Protein AF-A0A2N2SRN9-F1 (afdb_monomer_lite)

Sequence (97 aa):
MDGISPDWTRIAEECRGKLTAIVVADLPSSVELSAIESVDYAAFAANFSRVLEMRATDFNHYPVFAFTFVEVPADDLSELDAVLGADLTSYVTVREA

Radius of gyration: 16.71 Å; chains: 1; bounding box: 46×26×43 Å

Structure (mmCIF, N/CA/C/O backbone):
data_AF-A0A2N2SRN9-F1
#
_entry.id   AF-A0A2N2SRN9-F1
#
loop_
_atom_site.group_PDB
_atom_site.id
_atom_site.type_symbol
_atom_site.label_atom_id
_atom_site.label_alt_id
_atom_site.label_comp_id
_atom_site.label_asym_id
_atom_site.label_entity_id
_atom_site.label_seq_id
_atom_site.pdbx_PDB_ins_code
_atom_site.Cartn_x
_atom_site.Cartn_y
_atom_site.Cartn_z
_atom_site.occupancy
_atom_site.B_iso_or_equiv
_atom_site.auth_seq_id
_atom_site.auth_comp_id
_atom_site.auth_asym_id
_atom_site.auth_atom_id
_atom_site.pdbx_PDB_model_num
ATOM 1 N N . MET A 1 1 ? 27.539 17.913 0.516 1.00 50.41 1 MET A N 1
ATOM 2 C CA . MET A 1 1 ? 26.876 16.833 -0.236 1.00 50.41 1 MET A CA 1
ATOM 3 C C . MET A 1 1 ? 27.918 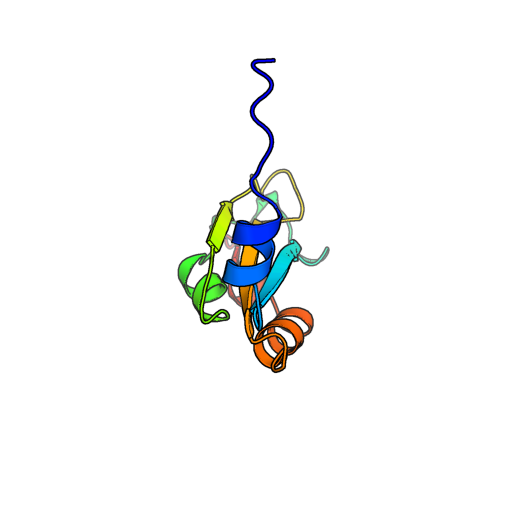16.263 -1.162 1.00 50.41 1 MET A C 1
ATOM 5 O O . MET A 1 1 ? 28.358 16.971 -2.061 1.00 50.41 1 MET A O 1
ATOM 9 N N . ASP A 1 2 ? 28.375 15.051 -0.875 1.00 63.88 2 ASP A N 1
ATOM 10 C CA . ASP A 1 2 ? 29.305 14.325 -1.735 1.00 63.88 2 ASP A CA 1
ATOM 11 C C . ASP A 1 2 ? 28.553 14.041 -3.035 1.00 63.88 2 ASP A C 1
ATOM 13 O O . ASP A 1 2 ? 27.509 13.398 -2.995 1.00 63.88 2 ASP A O 1
ATOM 17 N N . GLY A 1 3 ? 28.983 14.646 -4.146 1.00 73.81 3 GLY A N 1
ATOM 18 C CA . GLY A 1 3 ? 28.257 14.751 -5.421 1.00 73.81 3 GLY A CA 1
ATOM 19 C C . GLY A 1 3 ? 28.050 13.433 -6.172 1.00 73.81 3 GLY A C 1
ATOM 20 O O . GLY A 1 3 ? 28.369 13.332 -7.353 1.00 73.81 3 GLY A O 1
ATOM 21 N N . ILE A 1 4 ? 27.526 12.419 -5.494 1.00 84.00 4 ILE A N 1
ATOM 22 C CA . ILE A 1 4 ? 27.145 11.134 -6.055 1.00 84.00 4 ILE A CA 1
ATOM 23 C C . ILE A 1 4 ? 25.815 11.348 -6.772 1.00 84.00 4 ILE A C 1
ATOM 25 O O . ILE A 1 4 ? 24.788 11.617 -6.151 1.00 84.00 4 ILE A O 1
ATOM 29 N N . SER A 1 5 ? 25.855 11.267 -8.098 1.00 88.06 5 SER A N 1
ATOM 30 C CA . SER A 1 5 ? 24.652 11.276 -8.925 1.00 88.06 5 SER A CA 1
ATOM 31 C C . SER A 1 5 ? 24.231 9.839 -9.224 1.00 88.06 5 SER A C 1
ATOM 33 O O . SER A 1 5 ? 25.104 8.996 -9.449 1.00 88.06 5 SER A O 1
ATOM 35 N N . PRO A 1 6 ? 22.924 9.535 -9.245 1.00 90.12 6 PRO A N 1
ATOM 36 C CA . PRO A 1 6 ? 22.450 8.225 -9.662 1.00 90.12 6 PRO A CA 1
ATOM 37 C C . PRO A 1 6 ? 22.842 7.936 -11.114 1.00 90.12 6 PRO A C 1
ATOM 39 O O . PRO A 1 6 ? 22.805 8.825 -11.967 1.00 90.12 6 PRO A O 1
ATOM 42 N N . ASP A 1 7 ? 23.170 6.678 -11.404 1.00 94.00 7 ASP A N 1
ATOM 43 C CA . ASP A 1 7 ? 23.266 6.197 -12.782 1.00 94.00 7 ASP A CA 1
ATOM 44 C C . ASP A 1 7 ? 21.852 6.028 -13.347 1.00 94.00 7 ASP A C 1
ATOM 46 O O . ASP A 1 7 ? 21.230 4.968 -13.243 1.00 94.00 7 ASP A O 1
ATOM 50 N N . TRP A 1 8 ? 21.320 7.118 -13.895 1.00 92.81 8 TRP A N 1
ATOM 51 C CA . TRP A 1 8 ? 19.963 7.160 -14.429 1.00 92.81 8 TRP A CA 1
ATOM 52 C C . TRP A 1 8 ? 19.749 6.205 -15.599 1.00 92.81 8 TRP A C 1
ATOM 54 O O . TRP A 1 8 ? 18.650 5.679 -15.741 1.00 92.81 8 TRP A O 1
ATOM 64 N N . THR A 1 9 ? 20.779 5.956 -16.409 1.00 95.06 9 THR A N 1
ATOM 65 C CA . THR A 1 9 ? 20.691 5.028 -17.542 1.00 95.06 9 THR A CA 1
ATOM 66 C C . THR A 1 9 ? 20.458 3.613 -17.035 1.00 95.06 9 THR A C 1
ATOM 68 O O . THR A 1 9 ? 19.487 2.973 -17.439 1.00 95.06 9 THR A O 1
ATOM 71 N N . ARG A 1 10 ? 21.284 3.161 -16.082 1.00 95.50 10 ARG A N 1
ATOM 72 C CA . ARG A 1 10 ? 21.123 1.847 -15.452 1.00 95.50 10 ARG A CA 1
ATOM 73 C C . ARG A 1 10 ? 19.769 1.719 -14.753 1.00 95.50 10 ARG A C 1
ATOM 75 O O . ARG A 1 10 ? 19.076 0.726 -14.945 1.00 95.50 10 ARG A O 1
ATOM 82 N N . ILE A 1 11 ? 19.367 2.730 -13.979 1.00 92.06 11 ILE A N 1
ATOM 83 C CA . ILE A 1 11 ? 18.084 2.719 -13.253 1.00 92.06 11 ILE A CA 1
ATOM 84 C C . ILE A 1 11 ? 16.901 2.645 -14.230 1.00 92.06 11 ILE A C 1
ATOM 86 O O . ILE A 1 11 ? 15.980 1.863 -14.017 1.00 92.06 11 ILE A O 1
ATOM 90 N N . ALA A 1 12 ? 16.923 3.413 -15.323 1.00 90.75 12 ALA A N 1
ATOM 91 C CA . ALA A 1 12 ? 15.855 3.388 -16.320 1.00 90.75 12 ALA A CA 1
ATOM 92 C C . ALA A 1 12 ? 15.740 2.027 -17.027 1.00 90.75 12 ALA A C 1
ATOM 94 O O . ALA A 1 12 ? 14.634 1.589 -17.345 1.00 90.75 12 ALA A O 1
ATOM 95 N N . GLU A 1 13 ? 16.861 1.343 -17.264 1.00 95.06 13 GLU A N 1
ATOM 96 C CA . GLU A 1 13 ? 16.853 -0.022 -17.795 1.00 95.06 13 GLU A CA 1
ATOM 97 C C . GLU A 1 13 ? 16.309 -1.034 -16.782 1.00 95.06 13 GLU A C 1
ATOM 99 O O . GLU A 1 13 ? 15.469 -1.855 -17.150 1.00 95.06 13 GLU A O 1
ATOM 104 N N . GLU A 1 14 ? 16.714 -0.944 -15.513 1.00 92.12 14 GLU A N 1
ATOM 105 C CA . GLU A 1 14 ? 16.241 -1.817 -14.426 1.00 92.12 14 GLU A CA 1
ATOM 106 C C . GLU A 1 14 ? 14.743 -1.639 -14.119 1.00 92.12 14 GLU A C 1
ATOM 108 O O . GLU A 1 14 ? 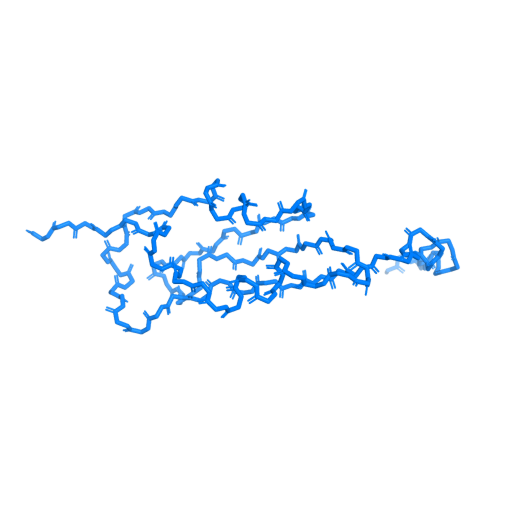14.069 -2.596 -13.730 1.00 92.12 14 GLU A O 1
ATOM 113 N N . CYS A 1 15 ? 14.205 -0.434 -14.327 1.00 91.00 15 CYS A N 1
ATOM 114 C CA . CYS A 1 15 ? 12.786 -0.116 -14.158 1.00 91.00 15 CYS A CA 1
ATOM 115 C C . CYS A 1 15 ? 11.937 -0.385 -15.413 1.00 91.00 15 CYS A C 1
ATOM 117 O O . CYS A 1 15 ? 10.729 -0.145 -15.401 1.00 91.00 15 CYS A O 1
ATOM 119 N N . ARG A 1 16 ? 12.524 -0.866 -16.516 1.00 94.25 16 ARG A N 1
ATOM 120 C CA . ARG A 1 16 ? 11.782 -1.087 -17.763 1.00 94.25 16 ARG A CA 1
ATOM 121 C C . ARG A 1 16 ? 10.671 -2.122 -17.568 1.00 94.25 16 ARG A C 1
ATOM 123 O O . ARG A 1 16 ? 10.911 -3.214 -17.065 1.00 94.25 16 ARG A O 1
ATOM 130 N N . GLY A 1 17 ? 9.464 -1.785 -18.026 1.00 94.94 17 GLY A N 1
ATOM 131 C CA . GLY A 1 17 ? 8.290 -2.660 -17.921 1.00 94.94 17 GLY A CA 1
ATOM 132 C C . GLY A 1 17 ? 7.683 -2.726 -16.518 1.00 94.94 17 GLY A C 1
ATOM 133 O O . GLY A 1 17 ? 6.762 -3.505 -16.297 1.00 94.94 17 GLY A O 1
ATOM 134 N N . LYS A 1 18 ? 8.171 -1.908 -15.582 1.00 94.94 18 LYS A N 1
ATOM 135 C CA . LYS A 1 18 ? 7.662 -1.804 -14.218 1.00 94.94 18 LYS A CA 1
ATOM 136 C C . LYS A 1 18 ? 7.096 -0.416 -13.987 1.00 94.94 18 LYS A C 1
ATOM 138 O O . LYS A 1 18 ? 7.641 0.575 -14.476 1.00 94.94 18 LYS A O 1
ATOM 143 N N . LEU A 1 19 ? 6.036 -0.348 -13.203 1.00 94.94 19 LEU A N 1
ATOM 144 C CA . LEU A 1 19 ? 5.494 0.886 -12.671 1.00 94.94 19 LEU A CA 1
ATOM 145 C C . LEU A 1 19 ? 5.618 0.844 -11.153 1.00 94.94 19 LEU A C 1
ATOM 147 O O . LEU A 1 19 ? 5.254 -0.142 -10.518 1.00 94.94 19 LEU A O 1
ATOM 151 N N . THR A 1 20 ? 6.139 1.918 -10.571 1.00 94.69 20 THR A N 1
ATOM 152 C CA . THR A 1 20 ? 6.1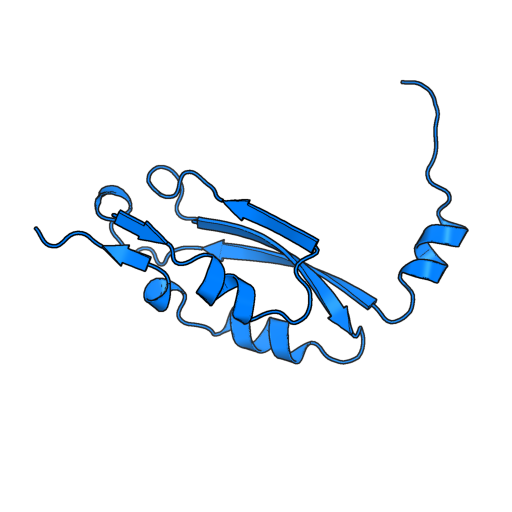54 2.098 -9.122 1.00 94.69 20 THR A CA 1
ATOM 153 C C . THR A 1 20 ? 5.083 3.098 -8.719 1.00 94.69 20 THR A C 1
ATOM 155 O O . THR A 1 20 ? 4.919 4.141 -9.354 1.00 94.69 20 THR A O 1
ATOM 158 N N . ALA A 1 21 ? 4.339 2.775 -7.666 1.00 95.00 21 ALA A N 1
ATOM 159 C CA . ALA A 1 21 ? 3.259 3.609 -7.158 1.00 95.00 21 ALA A CA 1
ATOM 160 C C . ALA A 1 21 ? 3.395 3.809 -5.650 1.00 95.00 21 ALA A C 1
ATOM 162 O O . ALA A 1 21 ? 3.929 2.956 -4.938 1.00 95.00 21 ALA A O 1
ATOM 163 N N . ILE A 1 22 ? 2.888 4.946 -5.176 1.00 96.00 22 ILE A N 1
ATOM 164 C CA . ILE A 1 22 ? 2.626 5.176 -3.759 1.00 96.00 22 ILE A CA 1
ATOM 165 C C . ILE A 1 22 ? 1.125 5.025 -3.521 1.00 96.00 22 ILE A C 1
ATOM 167 O O . ILE A 1 22 ? 0.318 5.730 -4.124 1.00 96.00 22 ILE A O 1
ATOM 171 N N . VAL A 1 23 ? 0.765 4.103 -2.638 1.00 95.00 23 VAL A N 1
ATOM 172 C CA . VAL A 1 23 ? -0.592 3.927 -2.130 1.00 95.00 23 VAL A CA 1
ATOM 173 C C . VAL A 1 23 ? -0.663 4.570 -0.753 1.00 95.00 23 VAL A C 1
ATOM 175 O O . VAL A 1 23 ? 0.116 4.239 0.145 1.00 95.00 23 VAL A O 1
ATOM 178 N N . VAL A 1 24 ? -1.588 5.513 -0.603 1.00 93.88 24 VAL A N 1
ATOM 179 C CA . VAL A 1 24 ? -1.880 6.183 0.665 1.00 93.88 24 VAL A CA 1
ATOM 180 C C . VAL A 1 24 ? -3.157 5.568 1.214 1.00 93.88 24 VAL A C 1
ATOM 182 O O . VAL A 1 24 ? -4.229 5.766 0.648 1.00 93.88 24 VAL A O 1
ATOM 185 N N . ALA A 1 25 ? -3.028 4.782 2.279 1.00 92.31 25 ALA A N 1
ATOM 186 C CA . ALA A 1 25 ? -4.146 4.066 2.873 1.00 92.31 25 ALA A CA 1
ATOM 187 C C . ALA A 1 25 ? -4.863 4.967 3.889 1.00 92.31 25 ALA A C 1
ATOM 189 O O . ALA A 1 25 ? -4.514 4.998 5.074 1.00 92.31 25 ALA A O 1
ATOM 190 N N . ASP A 1 26 ? -5.806 5.760 3.379 1.00 90.38 26 ASP A N 1
ATOM 191 C CA . ASP A 1 26 ? -6.627 6.687 4.158 1.00 90.38 26 ASP A CA 1
ATOM 192 C C . ASP A 1 26 ? -7.772 5.946 4.866 1.00 90.38 26 ASP A C 1
ATOM 194 O O . ASP A 1 26 ? -8.364 5.001 4.342 1.00 90.38 26 ASP A O 1
ATOM 198 N N . LEU A 1 27 ? -8.079 6.376 6.079 1.00 85.75 27 LEU A N 1
ATOM 199 C CA . LEU A 1 27 ? -9.183 5.899 6.890 1.00 85.75 27 LEU A CA 1
ATOM 200 C C . LEU A 1 27 ? -10.406 6.755 6.569 1.00 85.75 27 LEU A C 1
ATOM 202 O O . LEU A 1 27 ? -10.310 7.986 6.553 1.00 85.75 27 LEU A O 1
ATOM 206 N N . PRO A 1 28 ? -11.583 6.146 6.364 1.00 80.62 28 PRO A N 1
ATOM 207 C CA . PRO A 1 28 ? -12.784 6.930 6.161 1.00 80.62 28 PRO A CA 1
ATOM 208 C C . PRO A 1 28 ? -13.065 7.798 7.389 1.00 80.62 28 PRO A C 1
ATOM 210 O O . PRO A 1 28 ? -12.894 7.372 8.531 1.00 80.62 28 PRO A O 1
ATOM 213 N N . SER A 1 29 ? -13.595 8.998 7.154 1.00 79.44 29 SER A N 1
ATOM 214 C CA . SER A 1 29 ? -13.934 9.965 8.208 1.00 79.44 29 SER A CA 1
ATOM 215 C C . SER A 1 29 ? -14.976 9.468 9.218 1.00 79.44 29 SER A C 1
ATOM 217 O O . SER A 1 29 ? -15.170 10.096 10.256 1.00 79.44 29 SER A O 1
ATOM 219 N N . SER A 1 30 ? -15.653 8.354 8.928 1.00 80.69 30 SER A N 1
ATOM 220 C CA . SER A 1 30 ? -16.573 7.676 9.842 1.00 80.69 30 SER A CA 1
ATOM 221 C C . SER A 1 30 ? -15.875 6.872 10.944 1.00 80.69 30 SER A C 1
ATOM 223 O O . SER A 1 30 ? -16.546 6.468 11.890 1.00 80.69 30 SER A O 1
ATOM 225 N N . VAL A 1 31 ? -14.571 6.604 10.829 1.00 82.81 31 VAL A N 1
ATOM 226 C CA . VAL A 1 31 ? -13.801 5.864 11.837 1.00 82.81 31 VAL A CA 1
ATOM 227 C C . VAL A 1 31 ? -13.282 6.833 12.894 1.00 82.81 31 VAL A C 1
ATOM 229 O O . VAL A 1 31 ? -12.562 7.785 12.592 1.00 82.81 31 VAL A O 1
ATOM 232 N N . GLU A 1 32 ? -13.615 6.577 14.157 1.00 87.88 32 GLU A N 1
ATOM 233 C CA . GLU A 1 32 ? -13.036 7.322 15.270 1.00 87.88 32 GLU A CA 1
ATOM 234 C C . GLU A 1 32 ? -11.583 6.874 15.492 1.00 87.88 32 GLU A C 1
ATOM 236 O O . GLU A 1 32 ? -11.326 5.774 15.980 1.00 87.88 32 GLU A O 1
ATOM 241 N N . LEU A 1 33 ? -10.620 7.732 15.136 1.00 86.94 33 LEU A N 1
ATOM 242 C CA . LEU A 1 33 ? -9.188 7.403 15.175 1.00 86.94 33 LEU A CA 1
ATOM 243 C C . LEU A 1 33 ? -8.709 6.954 16.566 1.00 86.94 33 LEU A C 1
ATOM 245 O O . LEU A 1 33 ? -7.882 6.053 16.669 1.00 86.94 33 LEU A O 1
ATOM 249 N N . SER A 1 34 ? -9.243 7.537 17.644 1.00 87.00 34 SER A N 1
ATOM 250 C CA . SER A 1 34 ? -8.937 7.157 19.035 1.00 87.00 34 SER A CA 1
ATOM 251 C C . SER A 1 34 ? -9.418 5.758 19.412 1.00 87.00 34 SER A C 1
ATOM 253 O O . SER A 1 34 ? -8.886 5.165 20.351 1.00 87.00 34 SER A O 1
ATOM 255 N N . ALA A 1 35 ? -10.411 5.230 18.699 1.00 88.62 35 ALA A N 1
ATOM 256 C CA . ALA A 1 35 ? -10.983 3.920 18.965 1.00 88.62 35 ALA A CA 1
ATOM 257 C C . ALA A 1 35 ? -10.260 2.796 18.201 1.00 88.62 35 ALA A C 1
ATOM 259 O O . ALA A 1 35 ? -10.478 1.623 18.504 1.00 88.62 35 ALA A O 1
ATOM 260 N N . ILE A 1 36 ? -9.376 3.125 17.249 1.00 90.19 36 ILE A N 1
ATOM 261 C CA . ILE A 1 36 ? -8.595 2.131 16.506 1.00 90.19 36 ILE A CA 1
ATOM 262 C C . ILE A 1 36 ? -7.640 1.411 17.458 1.00 90.19 36 ILE A C 1
ATOM 264 O O . ILE A 1 36 ? -6.755 2.017 18.065 1.00 90.19 36 ILE A O 1
ATOM 268 N N . GLU A 1 37 ? -7.815 0.098 17.561 1.00 91.31 37 GLU A N 1
ATOM 269 C CA . GLU A 1 37 ? -6.982 -0.780 18.370 1.00 91.31 37 GLU A CA 1
ATOM 270 C C . GLU A 1 37 ? -5.756 -1.264 17.606 1.00 91.31 37 GLU A C 1
ATOM 272 O O . GLU A 1 37 ? -4.646 -1.285 18.137 1.00 91.31 37 GLU A O 1
ATOM 277 N N . SER A 1 38 ? -5.970 -1.705 16.369 1.00 92.44 38 SER A N 1
ATOM 278 C CA . SER A 1 38 ? -4.929 -2.296 15.541 1.00 92.44 38 SER A CA 1
ATOM 279 C C . SER A 1 38 ? -5.305 -2.270 14.064 1.00 92.44 38 SER A C 1
ATOM 281 O O . SER A 1 38 ? -6.474 -2.118 13.701 1.00 92.44 38 SER A O 1
ATOM 283 N N . VAL A 1 39 ? -4.286 -2.427 13.221 1.00 93.12 39 VAL A N 1
ATOM 284 C CA . VAL A 1 39 ? -4.411 -2.533 11.768 1.00 93.12 39 VAL A CA 1
ATOM 285 C C . VAL A 1 39 ? -3.722 -3.817 11.316 1.00 93.12 39 VAL A C 1
ATOM 287 O O . VAL A 1 39 ? -2.571 -4.068 11.687 1.00 93.12 39 VAL A O 1
ATOM 290 N N . ASP A 1 40 ? -4.403 -4.625 10.507 1.00 95.50 40 ASP A N 1
ATOM 291 C CA . ASP A 1 40 ? -3.835 -5.818 9.883 1.00 95.50 40 ASP A CA 1
ATOM 292 C C . ASP A 1 40 ? -3.042 -5.443 8.624 1.00 95.50 40 ASP A C 1
ATOM 294 O O . ASP A 1 40 ? -3.496 -5.535 7.480 1.00 95.50 40 ASP A O 1
ATOM 298 N N . TYR A 1 41 ? -1.808 -5.005 8.858 1.00 95.00 41 TYR A N 1
ATOM 299 C CA . TYR A 1 41 ? -0.864 -4.648 7.803 1.00 95.00 41 TYR A CA 1
ATOM 300 C C . TYR A 1 41 ? -0.511 -5.823 6.886 1.00 95.00 41 TYR A C 1
ATOM 302 O O . TYR A 1 41 ? -0.170 -5.604 5.725 1.00 95.00 41 TYR A O 1
ATOM 310 N N . ALA A 1 42 ? -0.571 -7.061 7.384 1.00 95.19 42 ALA A N 1
ATOM 311 C CA . ALA A 1 42 ? -0.264 -8.236 6.578 1.00 95.19 42 ALA A CA 1
ATOM 312 C C . ALA A 1 42 ? -1.384 -8.500 5.565 1.00 95.19 42 ALA A C 1
ATOM 314 O O . ALA A 1 42 ? -1.103 -8.708 4.384 1.00 95.19 42 ALA A O 1
ATOM 315 N N . ALA A 1 43 ? -2.643 -8.421 6.005 1.00 95.00 43 ALA A N 1
ATOM 316 C CA . ALA A 1 43 ? -3.801 -8.521 5.126 1.00 95.00 43 ALA A CA 1
ATOM 317 C C . ALA A 1 43 ? -3.854 -7.367 4.113 1.00 95.00 43 ALA A C 1
ATOM 319 O O . ALA A 1 43 ? -4.153 -7.602 2.944 1.00 95.00 43 ALA A O 1
ATOM 320 N N . PHE A 1 44 ? -3.506 -6.142 4.521 1.00 95.38 44 PHE A N 1
ATOM 321 C CA . PHE A 1 44 ? -3.427 -5.012 3.593 1.00 95.38 44 PHE A CA 1
ATOM 322 C C . PHE A 1 44 ? -2.312 -5.193 2.546 1.00 95.38 44 PHE A C 1
ATOM 324 O O . PHE A 1 44 ? -2.542 -4.986 1.355 1.00 95.38 44 PHE A O 1
ATOM 331 N N . ALA A 1 45 ? -1.118 -5.633 2.957 1.00 95.25 45 ALA A N 1
ATOM 332 C CA . ALA A 1 45 ? -0.004 -5.883 2.042 1.00 95.25 45 ALA A CA 1
ATOM 333 C C . ALA A 1 45 ? -0.288 -7.022 1.046 1.00 95.25 45 ALA A C 1
ATOM 335 O O . ALA A 1 45 ? 0.259 -7.014 -0.055 1.00 95.25 45 ALA A O 1
ATOM 336 N N . ALA A 1 46 ? -1.163 -7.970 1.399 1.00 94.75 46 ALA A N 1
ATOM 337 C CA . ALA A 1 46 ? -1.548 -9.090 0.540 1.00 94.75 46 ALA A CA 1
ATOM 338 C C . ALA A 1 46 ? -2.327 -8.677 -0.724 1.00 94.75 46 ALA A C 1
ATOM 340 O O . ALA A 1 46 ? -2.485 -9.502 -1.622 1.00 94.75 46 ALA A O 1
ATOM 341 N N . ASN A 1 47 ? -2.781 -7.421 -0.826 1.00 93.56 47 ASN A N 1
ATOM 342 C CA . ASN A 1 47 ? -3.373 -6.883 -2.057 1.00 93.56 47 ASN A CA 1
ATOM 343 C C . ASN A 1 47 ? -2.351 -6.673 -3.182 1.00 93.56 47 ASN A C 1
ATOM 345 O O . ASN A 1 47 ? -2.751 -6.476 -4.326 1.00 93.56 47 ASN A O 1
ATOM 349 N N . PHE A 1 48 ? -1.054 -6.683 -2.865 1.00 95.38 48 PHE A N 1
ATOM 350 C CA . PHE A 1 48 ? 0.007 -6.351 -3.808 1.00 95.38 48 PHE A CA 1
ATOM 351 C C . PHE A 1 48 ? 0.933 -7.542 -4.028 1.00 95.38 48 PHE A C 1
ATOM 353 O O . PHE A 1 48 ? 1.416 -8.159 -3.076 1.00 95.38 48 PHE A O 1
ATOM 360 N N . SER A 1 49 ? 1.263 -7.823 -5.283 1.00 95.31 49 SER A N 1
ATOM 361 C CA . SER A 1 49 ? 2.238 -8.859 -5.636 1.00 95.31 49 SER A CA 1
ATOM 362 C C . SER A 1 49 ? 3.659 -8.492 -5.202 1.00 95.31 49 SER A C 1
ATOM 364 O O . SER A 1 49 ? 4.467 -9.376 -4.896 1.00 95.31 49 SER A O 1
ATOM 366 N N . ARG A 1 50 ? 3.979 -7.191 -5.145 1.00 96.44 50 ARG A N 1
ATOM 367 C CA . ARG A 1 50 ? 5.298 -6.695 -4.738 1.00 96.44 50 ARG A CA 1
ATOM 368 C C . ARG A 1 50 ? 5.223 -5.358 -4.000 1.00 96.44 50 ARG A C 1
ATOM 370 O O . ARG A 1 50 ? 5.172 -4.284 -4.596 1.00 96.44 50 ARG A O 1
ATOM 377 N N . VAL A 1 51 ? 5.340 -5.437 -2.677 1.00 97.38 51 VAL A N 1
ATOM 378 C CA . VAL A 1 51 ? 5.578 -4.280 -1.805 1.00 97.38 51 VAL A CA 1
ATOM 379 C C . VAL A 1 51 ? 7.079 -3.993 -1.748 1.00 97.38 51 VAL A C 1
ATOM 381 O O . VAL A 1 51 ? 7.873 -4.863 -1.393 1.00 97.38 51 VAL A O 1
ATOM 384 N N . LEU A 1 52 ? 7.475 -2.774 -2.112 1.00 96.69 52 LEU A N 1
ATOM 385 C CA . LEU A 1 52 ? 8.852 -2.288 -1.998 1.00 96.69 52 LEU A CA 1
ATOM 386 C C . LEU A 1 52 ? 9.156 -1.805 -0.580 1.00 96.69 52 LEU A C 1
ATOM 388 O O . LEU A 1 52 ? 10.249 -2.032 -0.072 1.00 96.69 52 LEU A O 1
ATOM 392 N N . GLU A 1 53 ? 8.194 -1.117 0.030 1.00 97.38 53 GLU A N 1
ATOM 393 C CA . GLU A 1 53 ? 8.297 -0.548 1.370 1.00 97.38 53 GLU A CA 1
ATOM 394 C C . GLU A 1 53 ? 6.886 -0.250 1.880 1.00 97.38 53 GLU A C 1
ATOM 396 O O . GLU A 1 53 ? 6.060 0.284 1.141 1.00 97.38 53 GLU A O 1
ATOM 401 N N . MET A 1 54 ? 6.617 -0.526 3.154 1.00 97.25 54 MET A N 1
ATOM 402 C CA . MET A 1 54 ? 5.387 -0.102 3.818 1.00 97.25 54 MET A CA 1
ATOM 403 C C . MET A 1 54 ? 5.735 0.601 5.119 1.00 97.25 54 MET A C 1
ATOM 405 O O . MET A 1 54 ? 6.433 0.054 5.972 1.00 97.25 54 MET A O 1
ATOM 409 N N . ARG A 1 55 ? 5.236 1.823 5.274 1.00 96.12 55 ARG A N 1
ATOM 410 C CA . ARG A 1 55 ? 5.459 2.645 6.458 1.00 96.12 55 ARG A CA 1
ATOM 411 C C . ARG A 1 55 ? 4.147 2.850 7.177 1.00 96.12 55 ARG A C 1
ATOM 413 O O . ARG A 1 55 ? 3.296 3.600 6.704 1.00 96.12 55 ARG A O 1
ATOM 420 N N . ALA A 1 56 ? 4.026 2.187 8.320 1.00 94.25 56 ALA A N 1
ATOM 421 C CA . ALA A 1 56 ? 2.967 2.457 9.273 1.00 94.25 56 ALA A CA 1
ATOM 422 C C . ALA A 1 56 ? 3.086 3.894 9.793 1.00 94.25 56 ALA A C 1
ATOM 424 O O . ALA A 1 56 ? 4.186 4.418 10.004 1.00 94.25 56 ALA A O 1
ATOM 425 N N . THR A 1 57 ? 1.943 4.521 9.997 1.00 92.19 57 THR A N 1
ATOM 426 C CA . THR A 1 57 ? 1.809 5.857 10.578 1.00 92.19 57 THR A CA 1
ATOM 427 C C . THR A 1 57 ? 1.196 5.757 11.970 1.00 92.19 57 THR A C 1
ATOM 429 O O . THR A 1 57 ? 0.679 4.719 12.382 1.00 92.19 57 THR A O 1
ATOM 432 N N . ASP A 1 58 ? 1.239 6.863 12.708 1.00 90.06 58 ASP A N 1
ATOM 433 C CA . ASP A 1 58 ? 0.454 7.009 13.930 1.00 90.06 58 ASP A CA 1
ATOM 434 C C . ASP A 1 58 ? -1.011 7.295 13.559 1.00 90.06 58 ASP A C 1
ATOM 436 O O . ASP A 1 58 ? -1.445 8.446 13.472 1.00 90.06 58 ASP A O 1
ATOM 440 N N . PHE A 1 59 ? -1.758 6.230 13.268 1.00 88.31 59 PHE A N 1
ATOM 441 C CA . PHE A 1 59 ? -3.159 6.293 12.839 1.00 88.31 59 PHE A CA 1
ATOM 442 C C . PHE A 1 59 ? -4.114 6.824 13.921 1.00 88.31 59 PHE A C 1
ATOM 444 O O . PHE A 1 59 ? -5.255 7.160 13.618 1.00 88.31 59 PHE A O 1
ATOM 451 N N . ASN A 1 60 ? -3.674 6.930 15.182 1.00 85.00 60 ASN A N 1
ATOM 452 C CA . ASN A 1 60 ? -4.460 7.586 16.226 1.00 85.00 60 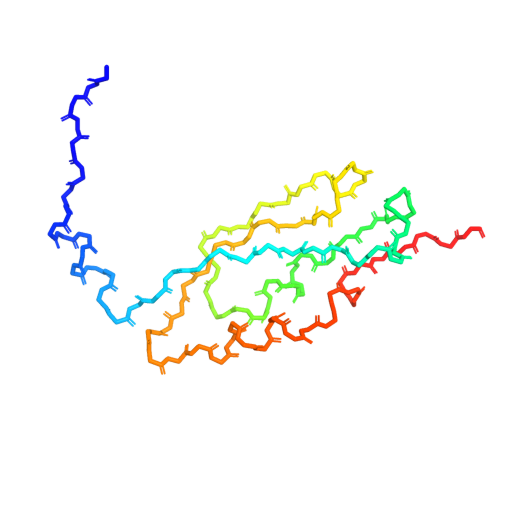ASN A CA 1
ATOM 453 C C . ASN A 1 60 ? -4.356 9.122 16.142 1.00 85.00 60 ASN A C 1
ATOM 455 O O . ASN A 1 60 ? -5.198 9.820 16.705 1.00 85.00 60 ASN A O 1
ATOM 459 N N . HIS A 1 61 ? -3.355 9.648 15.426 1.00 85.81 61 HIS A N 1
ATOM 460 C CA . HIS A 1 61 ? -3.146 11.084 15.215 1.00 85.81 61 HIS A CA 1
ATOM 461 C C . HIS A 1 61 ? -3.446 11.543 13.784 1.00 85.81 61 HIS A C 1
ATOM 463 O O . HIS A 1 61 ? -3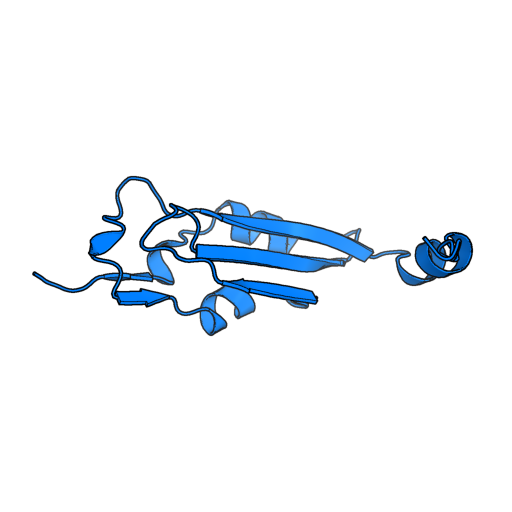.825 12.698 13.581 1.00 85.81 61 HIS A O 1
ATOM 469 N N . TYR A 1 62 ? -3.277 10.664 12.794 1.00 87.62 62 TYR A N 1
ATOM 470 C CA . TYR A 1 62 ? -3.484 10.972 11.380 1.00 87.62 62 TYR A CA 1
ATOM 471 C C . TYR A 1 62 ? -4.520 10.028 10.771 1.00 87.62 62 TYR A C 1
ATOM 473 O O . TYR A 1 62 ? -4.494 8.839 11.072 1.00 87.62 62 TYR A O 1
ATOM 481 N N . PRO A 1 63 ? -5.379 10.502 9.852 1.00 89.00 63 PRO A N 1
ATOM 482 C CA . PRO A 1 63 ? -6.381 9.657 9.208 1.00 89.00 63 PRO A CA 1
ATOM 483 C C . PRO A 1 63 ? -5.782 8.673 8.194 1.00 89.00 63 PRO A C 1
ATOM 485 O O . PRO A 1 63 ? -6.518 8.019 7.491 1.00 89.00 63 PRO A O 1
ATOM 488 N N . VAL A 1 64 ? -4.464 8.511 8.121 1.00 92.06 64 VAL A N 1
ATOM 489 C CA . VAL A 1 64 ? -3.799 7.537 7.249 1.00 92.06 64 VAL A CA 1
ATOM 490 C C . VAL A 1 64 ? -3.183 6.479 8.147 1.00 92.06 64 VAL A C 1
ATOM 492 O O . VAL A 1 64 ? -2.576 6.857 9.151 1.00 92.06 64 VAL A O 1
ATOM 495 N N . PHE A 1 65 ? -3.283 5.193 7.791 1.00 93.06 65 PHE A N 1
ATOM 496 C CA . PHE A 1 65 ? -2.617 4.113 8.536 1.00 93.06 65 PHE A CA 1
ATOM 497 C C . PHE A 1 65 ? -1.334 3.589 7.880 1.00 93.06 65 PHE A C 1
ATOM 499 O O . PHE A 1 65 ? -0.478 3.032 8.571 1.00 93.06 65 PHE A O 1
ATOM 506 N N . ALA A 1 66 ? -1.163 3.770 6.566 1.00 95.25 66 ALA A N 1
ATOM 507 C CA . ALA A 1 66 ? 0.062 3.370 5.880 1.00 95.25 66 ALA A CA 1
ATOM 508 C C . ALA A 1 66 ? 0.364 4.196 4.624 1.00 95.25 66 ALA A C 1
ATOM 510 O O . ALA A 1 66 ? -0.521 4.515 3.829 1.00 95.25 66 ALA A O 1
ATOM 511 N N . PHE A 1 67 ? 1.657 4.437 4.400 1.00 95.94 67 PHE A N 1
ATOM 512 C CA . PHE A 1 67 ? 2.211 4.771 3.088 1.00 95.94 67 PHE A CA 1
ATOM 513 C C . PHE A 1 67 ? 2.907 3.541 2.521 1.00 95.94 67 PHE A C 1
ATOM 515 O O . PHE A 1 67 ? 3.858 3.039 3.125 1.00 95.94 67 PHE A O 1
ATOM 522 N N . THR A 1 68 ? 2.462 3.072 1.360 1.00 96.81 68 THR A N 1
ATOM 523 C CA . THR A 1 68 ? 2.961 1.825 0.772 1.00 96.81 68 THR A CA 1
ATOM 524 C C . THR A 1 68 ? 3.494 2.078 -0.620 1.00 96.81 68 THR A C 1
ATOM 526 O O . THR A 1 68 ? 2.793 2.591 -1.485 1.00 96.81 68 THR A O 1
ATOM 529 N N . PHE A 1 69 ? 4.752 1.726 -0.833 1.00 97.31 69 PHE A N 1
ATOM 530 C CA . PHE A 1 69 ? 5.404 1.763 -2.127 1.00 97.31 69 PHE A CA 1
ATOM 531 C C . PHE A 1 69 ? 5.322 0.375 -2.736 1.00 97.31 69 PHE A C 1
ATOM 533 O O . PHE A 1 69 ? 5.760 -0.600 -2.123 1.00 97.31 69 PHE A O 1
ATOM 540 N N . VAL A 1 70 ? 4.776 0.290 -3.939 1.00 97.19 70 VAL A N 1
ATOM 541 C CA . VAL A 1 70 ? 4.565 -0.974 -4.646 1.00 97.19 70 VAL A CA 1
ATOM 542 C C . VAL A 1 70 ? 5.173 -0.907 -6.036 1.00 97.19 70 VAL A C 1
ATOM 544 O O . VAL A 1 70 ? 5.369 0.177 -6.591 1.00 97.19 70 VAL A O 1
ATOM 547 N N . GLU A 1 71 ? 5.494 -2.072 -6.579 1.00 96.88 71 GLU A N 1
ATOM 548 C CA . GLU A 1 71 ? 5.926 -2.255 -7.961 1.00 96.88 71 GLU A CA 1
ATOM 549 C C . GLU A 1 71 ? 4.930 -3.187 -8.647 1.00 96.88 71 GLU A C 1
ATOM 551 O O . GLU A 1 71 ? 4.709 -4.297 -8.176 1.00 96.88 71 GLU A O 1
ATOM 556 N N . VAL A 1 72 ? 4.354 -2.744 -9.760 1.00 96.12 72 VAL A N 1
ATOM 557 C CA . VAL A 1 72 ? 3.434 -3.531 -10.590 1.00 96.12 72 VAL A CA 1
ATOM 558 C C . VAL A 1 72 ? 3.959 -3.603 -12.028 1.00 96.12 72 VAL A C 1
ATOM 560 O O . VAL A 1 72 ? 4.790 -2.771 -12.421 1.00 96.12 72 VAL A O 1
ATOM 563 N N . PRO A 1 73 ? 3.523 -4.582 -12.838 1.00 96.25 73 PRO A N 1
ATOM 564 C CA . PRO A 1 73 ? 3.792 -4.570 -14.271 1.00 96.25 73 PRO A CA 1
ATOM 565 C C . PRO A 1 73 ? 3.246 -3.285 -14.909 1.00 96.25 73 PRO A C 1
ATOM 567 O O . PRO A 1 73 ? 2.146 -2.839 -14.602 1.00 96.25 73 PRO A O 1
ATOM 570 N N . ALA A 1 74 ? 4.009 -2.654 -15.801 1.00 94.62 74 ALA A N 1
ATOM 571 C CA . ALA A 1 74 ? 3.584 -1.390 -16.415 1.00 94.62 74 ALA A CA 1
ATOM 572 C C . ALA A 1 74 ? 2.360 -1.536 -17.342 1.00 94.62 74 ALA A C 1
ATOM 574 O O . ALA A 1 74 ? 1.721 -0.540 -17.678 1.00 94.62 74 ALA A O 1
ATOM 575 N N . ASP A 1 75 ? 2.064 -2.757 -17.783 1.00 96.12 75 ASP A N 1
ATOM 576 C CA . ASP A 1 75 ? 0.936 -3.130 -18.633 1.00 96.12 75 ASP A CA 1
ATOM 577 C C . ASP A 1 75 ? -0.257 -3.714 -17.857 1.00 96.12 75 ASP A C 1
ATOM 579 O O . ASP A 1 75 ? -1.295 -3.974 -18.466 1.00 96.12 75 ASP A O 1
ATOM 583 N N . ASP A 1 76 ? -0.143 -3.869 -16.534 1.00 95.88 76 ASP A N 1
ATOM 584 C CA . ASP A 1 76 ? -1.203 -4.388 -15.671 1.00 95.88 76 ASP A CA 1
ATOM 585 C C . ASP A 1 76 ? -1.298 -3.590 -14.364 1.00 95.88 76 ASP A C 1
ATOM 587 O O . ASP A 1 76 ? -0.490 -3.733 -13.447 1.00 95.88 76 ASP A O 1
ATOM 591 N N . LEU A 1 77 ? -2.322 -2.739 -14.282 1.00 94.50 77 LEU A N 1
ATOM 592 C CA . LEU A 1 77 ? -2.614 -1.913 -13.107 1.00 94.50 77 LEU A CA 1
ATOM 593 C C . LEU A 1 77 ? -3.761 -2.477 -12.262 1.00 94.50 77 LEU A C 1
ATOM 595 O O . LEU A 1 77 ? -4.244 -1.789 -11.364 1.00 94.50 77 LEU A O 1
ATOM 599 N N . SER A 1 78 ? -4.197 -3.712 -12.525 1.00 94.81 78 SER A N 1
ATOM 600 C CA . SER A 1 78 ? -5.384 -4.297 -11.892 1.00 94.81 78 SER A CA 1
ATOM 601 C C . SER A 1 78 ? -5.308 -4.317 -10.363 1.00 94.81 78 SER A C 1
ATOM 603 O O . SER A 1 78 ? -6.306 -4.036 -9.705 1.00 94.81 78 SER A O 1
ATOM 605 N N . GLU A 1 79 ? -4.128 -4.568 -9.787 1.00 94.12 79 GLU A N 1
ATOM 606 C CA . GLU A 1 79 ? -3.897 -4.509 -8.335 1.00 94.12 79 GLU A CA 1
ATOM 607 C C . GLU A 1 79 ? -4.112 -3.092 -7.770 1.00 94.12 79 GLU A C 1
ATOM 609 O O . GLU A 1 79 ? -4.696 -2.922 -6.697 1.00 94.12 79 GLU A O 1
ATOM 614 N N . LEU A 1 80 ? -3.676 -2.060 -8.505 1.00 94.62 80 LEU A N 1
ATOM 615 C CA . LEU A 1 80 ? -3.855 -0.662 -8.104 1.00 94.62 80 LEU A CA 1
ATOM 616 C C . LEU A 1 80 ? -5.323 -0.239 -8.215 1.00 94.62 80 LEU A C 1
ATOM 618 O O . LEU A 1 80 ? -5.850 0.399 -7.304 1.00 94.62 80 LEU A O 1
ATOM 622 N N . ASP A 1 81 ? -5.998 -0.626 -9.297 1.00 93.75 81 ASP A N 1
ATOM 623 C CA . ASP A 1 81 ? -7.423 -0.347 -9.490 1.00 93.75 81 ASP A CA 1
ATOM 624 C C . ASP A 1 81 ? -8.283 -1.052 -8.429 1.00 93.75 81 ASP A C 1
ATOM 626 O O . ASP A 1 81 ? -9.237 -0.469 -7.909 1.00 93.75 81 ASP A O 1
ATOM 630 N N . ALA A 1 82 ? -7.921 -2.284 -8.058 1.00 91.94 82 ALA A N 1
ATOM 631 C CA . ALA A 1 82 ? -8.600 -3.037 -7.011 1.00 91.94 82 ALA A CA 1
ATOM 632 C C . ALA A 1 82 ? -8.479 -2.352 -5.642 1.00 91.94 82 ALA A C 1
ATOM 634 O O . ALA A 1 82 ? -9.491 -2.195 -4.957 1.00 91.94 82 ALA A O 1
ATOM 635 N N . VAL A 1 83 ? -7.277 -1.904 -5.250 1.00 91.19 83 VAL A N 1
ATOM 636 C CA . VAL A 1 83 ? -7.088 -1.253 -3.943 1.00 91.19 83 VAL A CA 1
ATOM 637 C C . VAL A 1 83 ? -7.706 0.147 -3.885 1.00 91.19 83 VAL A C 1
ATOM 639 O O . VAL A 1 83 ? -8.174 0.558 -2.827 1.00 91.19 83 VAL A O 1
ATOM 642 N N . LEU A 1 84 ? -7.772 0.872 -5.009 1.00 89.00 84 LEU A N 1
ATOM 643 C CA . LEU A 1 84 ? -8.421 2.188 -5.080 1.00 89.00 84 LEU A CA 1
ATOM 644 C C . LEU A 1 84 ? -9.920 2.128 -4.751 1.00 89.00 84 LEU A C 1
ATOM 646 O O . LEU A 1 84 ? -10.467 3.092 -4.218 1.00 89.0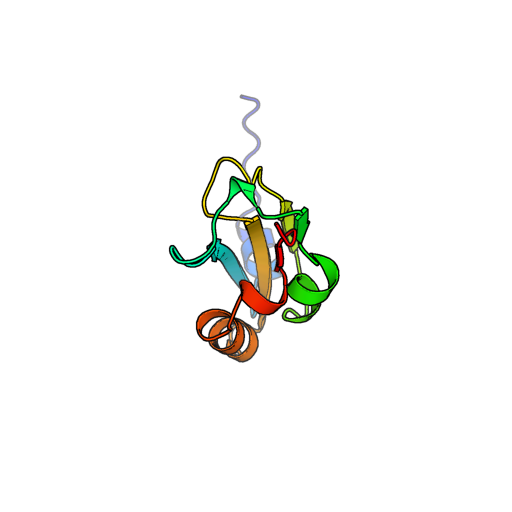0 84 LEU A O 1
ATOM 650 N N . GLY A 1 85 ? -10.583 1.017 -5.081 1.00 82.81 85 GLY A N 1
ATOM 651 C CA . GLY A 1 85 ? -11.993 0.776 -4.766 1.00 82.81 85 GLY A CA 1
ATOM 652 C C . GLY A 1 85 ? -12.232 -0.043 -3.496 1.00 82.81 85 GLY A C 1
ATOM 653 O O . GLY A 1 85 ? -13.388 -0.333 -3.185 1.00 82.81 85 GLY A O 1
ATOM 654 N N . ALA A 1 86 ? -11.176 -0.460 -2.795 1.00 85.50 86 ALA A N 1
ATOM 655 C CA . ALA A 1 86 ? -11.289 -1.361 -1.657 1.00 85.50 86 ALA A CA 1
ATOM 656 C C . ALA A 1 86 ? -11.834 -0.652 -0.412 1.00 85.50 86 ALA A C 1
ATOM 658 O O . ALA A 1 86 ? -11.506 0.498 -0.117 1.00 85.50 86 ALA A O 1
ATOM 659 N N . ASP A 1 87 ? -12.632 -1.384 0.365 1.00 86.50 87 ASP A N 1
ATOM 660 C CA . ASP A 1 87 ? -13.019 -0.954 1.702 1.00 86.50 87 ASP A CA 1
ATOM 661 C C . ASP A 1 87 ? -11.864 -1.205 2.674 1.00 86.50 87 ASP A C 1
ATOM 663 O O . ASP A 1 87 ? -11.650 -2.319 3.147 1.00 86.50 87 ASP A O 1
ATOM 667 N N . LEU A 1 88 ? -11.107 -0.152 2.972 1.00 87.31 88 LEU A N 1
ATOM 668 C CA . LEU A 1 88 ? -9.947 -0.251 3.852 1.00 87.31 88 LEU A CA 1
ATOM 669 C C . LEU A 1 88 ? -10.321 -0.463 5.328 1.00 87.31 88 LEU A C 1
ATOM 671 O O . LEU A 1 88 ? -9.449 -0.812 6.127 1.00 87.31 88 LEU A O 1
ATOM 675 N N . THR A 1 89 ? -11.596 -0.303 5.706 1.00 86.44 89 THR A N 1
ATOM 676 C CA . THR A 1 89 ? -12.037 -0.548 7.090 1.00 86.44 89 THR A CA 1
ATOM 677 C C . THR A 1 89 ? -11.933 -2.015 7.485 1.00 86.44 89 THR A C 1
ATOM 679 O O . THR A 1 89 ? -11.763 -2.306 8.666 1.00 86.44 89 THR A O 1
ATOM 682 N N . SER A 1 90 ? -11.925 -2.942 6.517 1.00 89.75 90 SER A N 1
ATOM 683 C CA . SER A 1 90 ? -11.755 -4.375 6.782 1.00 89.75 90 SER A CA 1
ATOM 684 C C . SER A 1 90 ? -10.406 -4.725 7.412 1.00 89.75 90 SER A C 1
ATOM 686 O O . SER A 1 90 ? -10.260 -5.803 7.981 1.00 89.75 90 SER A O 1
ATOM 688 N N . TYR A 1 91 ? -9.413 -3.838 7.295 1.00 92.00 91 TYR A N 1
ATOM 689 C CA . TYR A 1 91 ? -8.084 -4.019 7.881 1.00 92.00 91 TYR A CA 1
ATOM 690 C C . TYR A 1 91 ? -7.963 -3.410 9.278 1.00 92.00 91 TYR A C 1
ATOM 692 O O . TYR A 1 91 ? -6.905 -3.520 9.891 1.00 92.00 91 TYR A O 1
ATOM 700 N N . VAL A 1 92 ? -9.004 -2.752 9.787 1.00 91.44 92 VAL A N 1
ATOM 701 C CA . VAL A 1 92 ? -8.956 -1.969 11.022 1.00 91.44 92 VAL A CA 1
ATOM 702 C C . VAL A 1 92 ? -9.826 -2.633 12.077 1.00 91.44 92 VAL A C 1
ATOM 704 O O . VAL A 1 92 ? -11.007 -2.884 11.859 1.00 91.44 92 VAL A O 1
ATOM 707 N N . THR A 1 93 ? -9.254 -2.878 13.253 1.00 91.31 93 THR A N 1
ATOM 708 C CA . THR A 1 93 ? -10.022 -3.297 14.431 1.00 91.31 93 THR A CA 1
ATOM 709 C C . THR A 1 93 ? -10.236 -2.094 15.335 1.00 91.31 93 THR A C 1
ATOM 711 O O . THR A 1 93 ? -9.283 -1.395 15.684 1.00 91.31 93 THR A O 1
ATOM 714 N N . VAL A 1 94 ? -11.486 -1.859 15.722 1.00 89.25 94 VAL A N 1
ATOM 715 C CA . VAL A 1 94 ? -11.893 -0.783 16.629 1.00 89.25 94 VAL A CA 1
ATOM 716 C C . VAL A 1 94 ? -12.263 -1.410 17.972 1.00 89.25 94 VAL A C 1
ATOM 718 O O . VAL A 1 94 ? -12.919 -2.450 17.997 1.00 89.25 94 VAL A O 1
ATOM 721 N N . ARG A 1 95 ? -11.845 -0.800 19.085 1.00 83.81 95 ARG A N 1
ATOM 722 C CA . ARG A 1 95 ? -12.264 -1.247 20.419 1.00 83.81 95 ARG A CA 1
ATOM 723 C C . ARG A 1 95 ? -13.768 -1.049 20.572 1.00 83.81 95 ARG A C 1
ATOM 725 O O . ARG A 1 95 ? -14.272 0.039 20.298 1.00 83.81 95 ARG A O 1
ATOM 732 N N . GLU A 1 96 ? -14.468 -2.070 21.056 1.00 65.94 96 GLU A N 1
ATOM 733 C CA . GLU A 1 96 ? -15.836 -1.878 21.537 1.00 65.94 96 GLU A CA 1
ATOM 734 C C . GLU A 1 96 ? -15.813 -1.083 22.851 1.00 65.94 96 GLU A C 1
ATOM 736 O O . GLU A 1 96 ? -14.917 -1.266 23.682 1.00 65.94 96 GLU A O 1
ATOM 741 N N . ALA A 1 97 ? -16.762 -0.154 22.989 1.00 60.19 97 ALA A N 1
ATOM 742 C CA . ALA A 1 97 ? -16.896 0.736 24.142 1.00 60.19 97 ALA A CA 1
ATOM 743 C C . ALA A 1 97 ? -17.470 0.028 25.379 1.00 60.19 97 ALA A C 1
ATOM 745 O O . ALA A 1 97 ? -18.376 -0.821 25.215 1.00 60.19 97 ALA A O 1
#

Foldseek 3Di:
DPPDDDPVVVVCVVCPQKDKDKDWAFAPPPDQQCQWDDFQVVVVCVLAPFWPDKDADSSSVHRTGIITIGMDGPVDCPSVVDVVPDDRCVRTDGDDD

pLDDT: mean 90.47, std 7.89, range [50.41, 97.38]

Secondary structure (DSSP, 8-state):
-------HHHHHHHTTTEEEEEEEEEPPTTS-GGGEEEE-HHHHHTT-S-EEEEEE--TTTSSEEEEEEEEEETT--HHHHHHHTS-GGGGEEE---